Protein AF-A0A0G4L5K7-F1 (afdb_monomer)

Foldseek 3Di:
DVVVLVVLVVCVVCVCVVPVDPPDPVNVVNVVVPHSVVVVVVVVVCVPDDDDDDDDPPPPPPVPPCPVVVVLVLQLVVLLVLLCQLDPDPDSVCSLPPDDDPSSQVSSVVLLCVQPVDDVRPGPRRDPPDDDCNPDGNVRSSVSSVVD

Organism: Verticillium longisporum (NCBI:txid100787)

pLDDT: mean 80.9, std 12.31, range [50.84, 94.69]

Solvent-accessible surface area (backbone atoms only — not comparable to full-atom values): 9250 Å² total; per-residue (Å²): 116,69,64,59,46,52,52,49,49,50,49,65,72,41,37,68,76,77,45,76,57,85,92,34,69,70,56,54,51,49,58,74,66,52,57,55,71,59,52,50,55,52,53,68,70,43,80,87,59,89,85,84,83,83,88,75,82,83,80,68,80,71,75,56,90,55,47,68,59,52,48,50,51,53,50,35,54,48,37,47,56,55,47,54,73,47,42,81,58,98,45,71,68,56,40,69,72,48,80,88,50,76,67,40,53,53,42,42,56,49,52,53,44,68,38,52,66,49,94,84,45,60,33,98,79,61,58,100,88,60,84,66,64,90,80,51,52,68,66,53,44,55,48,52,45,72,73,112

Radius of gyration: 26.74 Å; Cα contacts (8 Å, |Δi|>4): 67; chains: 1; bounding box: 58×22×66 Å

Sequence (148 aa):
MTDIFAIHSLIAAELPSVCPNRDDILREIMQDLGSAKSNESEMLAAGSSDIQMFLTPKLHDVDDPDAEVKALFMETKRCVLYIVRVQSGANLLEVLVKPITPEDDHRWKMVLRDDFSSKGSRGAYSDANMIDVTRMTYHELKRTALEN

Mean predicted aligned error: 14.27 Å

Structure (mmCIF, N/CA/C/O backbone):
data_AF-A0A0G4L5K7-F1
#
_entry.id   AF-A0A0G4L5K7-F1
#
loop_
_atom_site.group_PDB
_atom_site.id
_atom_site.type_symbol
_atom_site.label_atom_id
_atom_site.label_alt_id
_atom_site.label_comp_id
_atom_site.label_asym_id
_atom_site.label_entity_id
_atom_site.label_seq_id
_atom_site.pdbx_PDB_ins_code
_atom_site.Cartn_x
_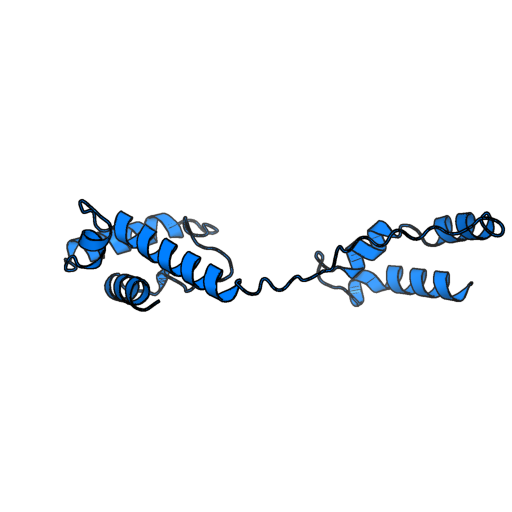atom_site.Cartn_y
_atom_site.Cartn_z
_atom_site.occupancy
_atom_site.B_iso_or_equiv
_atom_site.auth_seq_id
_atom_site.auth_comp_id
_atom_site.auth_asym_id
_atom_site.auth_atom_id
_atom_site.pdbx_PDB_model_num
ATOM 1 N N . MET A 1 1 ? 28.283 -4.021 -38.578 1.00 57.88 1 MET A N 1
ATOM 2 C CA . MET A 1 1 ? 27.424 -2.851 -38.267 1.00 57.88 1 MET A CA 1
ATOM 3 C C . MET A 1 1 ? 26.013 -3.021 -38.818 1.00 57.88 1 MET A C 1
ATOM 5 O O . MET A 1 1 ? 25.078 -2.695 -38.105 1.00 57.88 1 MET A O 1
ATOM 9 N N . THR A 1 2 ? 25.843 -3.612 -40.005 1.00 68.50 2 THR A N 1
ATOM 10 C CA . THR A 1 2 ? 24.542 -3.987 -40.596 1.00 68.50 2 THR A CA 1
ATOM 11 C C . THR A 1 2 ? 23.683 -4.871 -39.680 1.00 68.50 2 THR A C 1
ATOM 13 O O . THR A 1 2 ? 22.471 -4.692 -39.608 1.00 68.50 2 THR A O 1
ATOM 16 N N . ASP A 1 3 ? 24.314 -5.768 -38.916 1.00 79.75 3 ASP A N 1
ATOM 17 C CA . ASP A 1 3 ? 23.604 -6.691 -38.020 1.00 79.75 3 ASP A CA 1
ATOM 18 C C . ASP A 1 3 ? 22.870 -5.979 -36.874 1.00 79.75 3 ASP A C 1
ATOM 20 O O . ASP A 1 3 ? 21.794 -6.412 -36.478 1.00 79.75 3 ASP A O 1
ATOM 24 N N . ILE A 1 4 ? 23.394 -4.851 -36.374 1.00 81.75 4 ILE A N 1
ATOM 25 C CA . ILE A 1 4 ? 22.772 -4.095 -35.271 1.00 81.75 4 ILE A CA 1
ATOM 26 C C . ILE A 1 4 ? 21.430 -3.504 -35.723 1.00 81.75 4 ILE A C 1
ATOM 28 O O . ILE A 1 4 ? 20.426 -3.627 -35.022 1.00 81.75 4 ILE A O 1
ATOM 32 N N . PHE A 1 5 ? 21.385 -2.916 -36.920 1.00 83.31 5 PHE A N 1
ATOM 33 C CA . PHE A 1 5 ? 20.154 -2.350 -37.478 1.00 83.31 5 PHE A CA 1
ATOM 34 C C . PHE A 1 5 ? 19.172 -3.426 -37.948 1.00 83.31 5 PHE A C 1
ATOM 36 O O . PHE A 1 5 ? 17.958 -3.235 -37.832 1.00 83.31 5 PHE A O 1
ATOM 43 N N . ALA A 1 6 ? 19.676 -4.572 -38.416 1.00 86.75 6 ALA A N 1
ATOM 44 C CA . ALA A 1 6 ? 18.849 -5.731 -38.736 1.00 86.75 6 ALA A CA 1
ATOM 45 C C . ALA A 1 6 ? 18.159 -6.289 -37.480 1.00 86.75 6 ALA A C 1
ATOM 47 O O . ALA A 1 6 ? 16.949 -6.514 -37.497 1.00 86.75 6 ALA A O 1
ATOM 48 N N . ILE A 1 7 ? 18.898 -6.432 -36.374 1.00 89.62 7 ILE A N 1
ATOM 49 C CA . ILE A 1 7 ? 18.352 -6.864 -35.080 1.00 89.62 7 ILE A CA 1
ATOM 50 C C . ILE A 1 7 ? 17.339 -5.843 -34.554 1.00 89.62 7 ILE A C 1
ATOM 52 O O . ILE A 1 7 ? 16.236 -6.229 -34.176 1.00 89.62 7 ILE A O 1
ATOM 56 N N . HIS A 1 8 ? 17.660 -4.545 -34.582 1.00 88.81 8 HIS A N 1
ATOM 57 C CA . HIS A 1 8 ? 16.732 -3.496 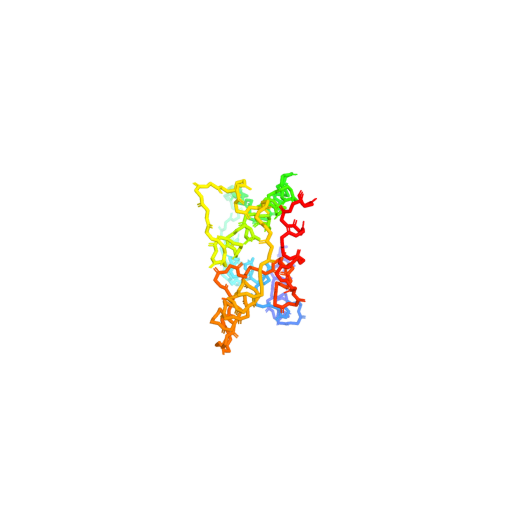-34.150 1.00 88.81 8 HIS A CA 1
ATOM 58 C C . HIS A 1 8 ? 15.426 -3.527 -34.962 1.00 88.81 8 HIS A C 1
ATOM 60 O O . HIS A 1 8 ? 14.339 -3.483 -34.392 1.00 88.81 8 HIS A O 1
ATOM 66 N N . SER A 1 9 ? 15.517 -3.683 -36.285 1.00 89.12 9 SER A N 1
ATOM 67 C CA . SER A 1 9 ? 14.338 -3.764 -37.157 1.00 89.12 9 SER A CA 1
ATOM 68 C C . SER A 1 9 ? 13.489 -5.007 -36.878 1.00 89.12 9 SER A C 1
ATOM 70 O O . SER A 1 9 ? 12.262 -4.922 -36.887 1.00 89.12 9 SER A O 1
ATOM 72 N N . LEU A 1 10 ? 14.127 -6.148 -36.600 1.00 91.75 10 LEU A N 1
ATOM 73 C CA . LEU A 1 10 ? 13.440 -7.387 -36.242 1.00 91.75 10 LEU A CA 1
ATOM 74 C C . LEU A 1 10 ? 12.701 -7.253 -34.905 1.00 91.75 10 LEU A C 1
ATOM 76 O O . LEU A 1 10 ? 11.522 -7.586 -34.823 1.00 91.75 10 LEU A O 1
ATOM 80 N N . ILE A 1 11 ? 13.371 -6.724 -33.877 1.00 91.12 11 ILE A N 1
ATOM 81 C CA . ILE A 1 11 ? 12.764 -6.510 -32.556 1.00 91.12 11 ILE A CA 1
ATOM 82 C C . ILE A 1 11 ? 11.611 -5.508 -32.653 1.00 91.12 11 ILE A C 1
ATOM 84 O O . ILE A 1 11 ? 10.563 -5.743 -32.065 1.00 91.12 11 ILE A O 1
ATOM 88 N N . ALA A 1 12 ? 11.755 -4.429 -33.427 1.00 89.69 12 ALA A N 1
ATOM 89 C CA . ALA A 1 12 ? 10.686 -3.451 -33.619 1.00 89.69 12 ALA A CA 1
ATOM 90 C C . ALA A 1 12 ? 9.448 -4.056 -34.310 1.00 89.69 12 ALA A C 1
ATOM 92 O O . ALA A 1 12 ? 8.320 -3.727 -33.939 1.00 89.69 12 ALA A O 1
ATOM 93 N N . ALA A 1 13 ? 9.643 -4.950 -35.287 1.00 91.25 13 ALA A N 1
ATOM 94 C CA . ALA A 1 13 ? 8.552 -5.640 -35.978 1.00 91.25 13 ALA A CA 1
ATOM 95 C C . ALA A 1 13 ? 7.818 -6.636 -35.065 1.00 91.25 13 ALA A C 1
ATOM 97 O O . ALA A 1 13 ? 6.589 -6.696 -35.068 1.00 91.25 13 ALA A O 1
ATOM 98 N N . GLU A 1 14 ? 8.571 -7.363 -34.241 1.00 91.88 14 GLU A N 1
ATOM 99 C CA . GLU A 1 14 ? 8.057 -8.403 -33.346 1.00 91.88 14 GLU A CA 1
ATOM 100 C C . GLU A 1 14 ? 7.796 -7.902 -31.916 1.00 91.88 14 GLU A C 1
ATOM 102 O O . GLU A 1 14 ? 7.462 -8.669 -31.017 1.00 91.88 14 GLU A O 1
ATOM 107 N N . LEU A 1 15 ? 7.875 -6.594 -31.669 1.00 88.69 15 LEU A N 1
ATOM 108 C CA . LEU A 1 15 ? 7.665 -6.022 -30.338 1.00 88.69 15 LEU A CA 1
ATOM 109 C C . LEU A 1 15 ? 6.302 -6.398 -29.711 1.00 88.69 15 LEU A C 1
ATOM 111 O O . LEU A 1 15 ? 6.253 -6.645 -28.505 1.00 88.69 15 LEU A O 1
ATOM 115 N N . PRO A 1 16 ? 5.185 -6.485 -30.470 1.00 87.94 16 PRO A N 1
ATOM 116 C CA . PRO A 1 16 ? 3.907 -6.955 -29.933 1.00 87.94 16 PRO A CA 1
ATOM 117 C C . PRO A 1 16 ? 3.896 -8.428 -29.511 1.00 87.94 16 PRO A C 1
ATOM 119 O O . PRO A 1 16 ? 3.119 -8.777 -28.626 1.00 87.94 16 PRO A O 1
ATOM 122 N N . SER A 1 17 ? 4.715 -9.276 -30.143 1.00 88.44 17 SER A N 1
ATOM 123 C CA . SER A 1 17 ? 4.788 -10.711 -29.853 1.00 88.44 17 SER A CA 1
ATOM 124 C C . SER A 1 17 ? 5.771 -11.011 -28.717 1.00 88.44 17 SER A C 1
ATOM 126 O O . SER A 1 17 ? 5.477 -11.851 -27.869 1.00 88.44 17 SER A O 1
ATOM 128 N N . VAL A 1 18 ? 6.888 -10.281 -28.648 1.00 87.00 18 VAL A N 1
ATOM 129 C CA . VAL A 1 18 ? 7.906 -10.415 -27.592 1.00 87.00 18 VAL A CA 1
ATOM 130 C C . VAL A 1 18 ? 7.449 -9.779 -26.271 1.00 87.00 18 VAL A C 1
ATOM 132 O O . VAL A 1 18 ? 7.658 -10.365 -25.212 1.00 87.00 18 VAL A O 1
ATOM 135 N N . CYS A 1 19 ? 6.776 -8.624 -26.326 1.00 85.62 19 CYS A N 1
ATOM 136 C CA . CYS A 1 19 ? 6.351 -7.857 -25.148 1.00 85.62 19 CYS A CA 1
ATOM 137 C C . CYS A 1 19 ? 4.845 -7.558 -25.194 1.00 85.62 19 CYS A C 1
ATOM 139 O O . CYS A 1 19 ? 4.450 -6.454 -25.570 1.00 85.62 19 CYS A O 1
ATOM 141 N N . PRO A 1 20 ? 3.953 -8.494 -24.830 1.00 80.38 20 PRO A N 1
ATOM 142 C CA . PRO A 1 20 ? 2.504 -8.291 -24.948 1.00 80.38 20 PRO A CA 1
ATOM 143 C C . PRO A 1 20 ? 1.959 -7.191 -24.018 1.00 80.38 20 PRO A C 1
ATOM 145 O O . PRO A 1 20 ? 0.968 -6.534 -24.348 1.00 80.38 20 PRO A O 1
ATOM 148 N N . ASN A 1 21 ? 2.619 -6.951 -22.882 1.00 82.25 21 ASN A N 1
ATOM 149 C CA . ASN A 1 21 ? 2.255 -5.900 -21.934 1.00 82.25 21 ASN A CA 1
ATOM 150 C C . ASN A 1 21 ? 2.717 -4.527 -22.436 1.00 82.25 21 ASN A C 1
ATOM 152 O O . ASN A 1 21 ? 3.783 -4.404 -23.036 1.00 82.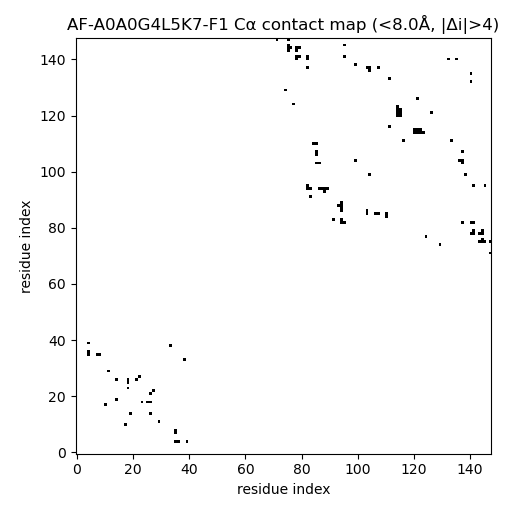25 21 ASN A O 1
ATOM 156 N N . ARG A 1 22 ? 1.905 -3.486 -22.206 1.00 73.81 22 ARG A N 1
ATOM 157 C CA . ARG A 1 22 ? 2.233 -2.111 -22.624 1.00 73.81 22 ARG A CA 1
ATOM 158 C C . ARG A 1 22 ? 3.275 -1.445 -21.727 1.00 73.81 22 ARG A C 1
ATOM 160 O O . ARG A 1 22 ? 4.054 -0.655 -22.243 1.00 73.81 22 ARG A O 1
ATOM 167 N N . ASP A 1 23 ? 3.326 -1.831 -20.457 1.00 73.06 23 ASP A N 1
ATOM 168 C CA . ASP A 1 23 ? 4.260 -1.304 -19.454 1.00 73.06 23 ASP A CA 1
ATOM 169 C C . ASP A 1 23 ? 5.548 -2.145 -19.389 1.00 73.06 23 ASP A C 1
ATOM 171 O O . ASP A 1 23 ? 6.049 -2.477 -18.319 1.00 73.06 23 ASP A O 1
ATOM 175 N N . ASP A 1 24 ? 6.041 -2.571 -20.552 1.00 82.19 24 ASP A N 1
ATOM 176 C CA . ASP A 1 24 ? 7.249 -3.386 -20.665 1.00 82.19 24 ASP A CA 1
ATOM 177 C C . ASP A 1 24 ? 8.467 -2.499 -20.948 1.00 82.19 24 ASP A C 1
ATOM 179 O O . ASP A 1 24 ? 8.445 -1.645 -21.837 1.00 82.19 24 ASP A O 1
ATOM 183 N N . ILE A 1 25 ? 9.550 -2.741 -20.215 1.00 80.94 25 ILE A N 1
ATOM 184 C CA . ILE A 1 25 ? 10.818 -2.011 -20.306 1.00 80.94 25 ILE A CA 1
ATOM 185 C C . ILE A 1 25 ? 11.381 -2.025 -21.730 1.00 80.94 25 ILE A C 1
ATOM 187 O O . ILE A 1 25 ? 11.920 -1.021 -22.192 1.00 80.94 25 ILE A O 1
ATOM 191 N N . LEU A 1 26 ? 11.246 -3.134 -22.464 1.00 85.94 26 LEU A N 1
ATOM 192 C CA . LEU A 1 26 ? 11.752 -3.206 -23.833 1.00 85.94 26 LEU A CA 1
ATOM 193 C C . LEU A 1 26 ? 11.007 -2.233 -24.756 1.00 85.94 26 LEU A C 1
ATOM 195 O O . LEU A 1 26 ? 11.599 -1.710 -25.699 1.00 85.94 26 LEU A O 1
ATOM 199 N N . ARG A 1 27 ? 9.730 -1.937 -24.478 1.00 86.38 27 ARG A N 1
ATOM 200 C CA . ARG A 1 27 ? 8.966 -0.932 -25.231 1.00 86.38 27 ARG A CA 1
ATOM 201 C C . ARG A 1 27 ? 9.465 0.477 -24.952 1.00 86.38 27 ARG A C 1
ATOM 203 O O . ARG A 1 27 ? 9.597 1.241 -25.902 1.00 86.38 27 ARG A O 1
ATOM 210 N N . GLU A 1 28 ? 9.773 0.793 -23.694 1.00 84.94 28 GLU A N 1
ATOM 211 C CA . GLU A 1 28 ? 10.390 2.073 -23.325 1.00 84.94 28 GLU A CA 1
ATOM 212 C C . GLU A 1 28 ? 11.751 2.230 -24.014 1.00 84.94 28 GLU A C 1
ATOM 214 O O . GLU A 1 28 ? 11.995 3.230 -24.681 1.00 84.94 28 GLU A O 1
ATOM 219 N N . ILE A 1 29 ? 12.595 1.195 -23.955 1.00 85.44 29 ILE A N 1
ATOM 220 C CA . ILE A 1 29 ? 13.906 1.1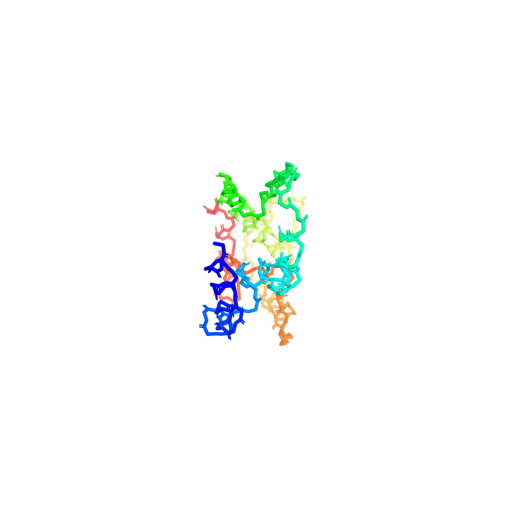79 -24.616 1.00 85.44 29 ILE A CA 1
ATOM 221 C C . ILE A 1 29 ? 13.765 1.385 -26.131 1.00 85.44 29 ILE A C 1
ATOM 223 O O . ILE A 1 29 ? 14.515 2.164 -26.716 1.00 85.44 29 ILE A O 1
ATOM 227 N N . MET A 1 30 ? 12.806 0.718 -26.780 1.00 87.56 30 MET A N 1
ATOM 228 C CA . MET A 1 30 ? 12.578 0.871 -28.222 1.00 87.56 30 MET A CA 1
ATOM 229 C C . MET A 1 30 ? 12.010 2.234 -28.601 1.00 87.56 30 MET A C 1
ATOM 231 O O . MET A 1 30 ? 12.329 2.756 -29.668 1.00 87.56 30 MET A O 1
ATOM 235 N N . GLN A 1 31 ? 11.205 2.833 -27.729 1.00 86.31 31 GLN A N 1
ATOM 236 C CA . GLN A 1 31 ? 10.726 4.195 -27.908 1.00 86.31 31 GLN A CA 1
ATOM 237 C C . GLN A 1 31 ? 11.871 5.210 -27.778 1.00 86.31 31 GLN A C 1
ATOM 239 O O . GLN A 1 31 ? 11.982 6.093 -28.629 1.00 86.31 31 GLN A O 1
ATOM 244 N N . ASP A 1 32 ? 12.734 5.054 -26.772 1.00 83.56 32 ASP A N 1
ATOM 245 C CA . ASP A 1 32 ? 13.906 5.907 -26.541 1.00 83.56 32 ASP A CA 1
ATOM 246 C C . ASP A 1 32 ? 14.935 5.787 -27.681 1.00 83.56 32 ASP A C 1
ATOM 248 O O . ASP A 1 32 ? 15.522 6.785 -28.099 1.00 83.56 32 ASP A O 1
ATOM 252 N N . LEU A 1 33 ? 15.135 4.577 -28.219 1.00 84.00 33 LEU A N 1
ATOM 253 C CA . LEU A 1 33 ? 16.037 4.319 -29.349 1.00 84.00 33 LEU A CA 1
ATOM 254 C C . LEU A 1 33 ? 15.539 4.903 -30.678 1.00 84.00 33 LEU A C 1
ATOM 256 O O . LEU A 1 33 ? 16.351 5.133 -31.575 1.00 84.00 33 LEU A O 1
ATOM 260 N N . GLY A 1 34 ? 14.237 5.148 -30.832 1.00 83.25 34 GLY A N 1
ATOM 261 C CA . GLY A 1 34 ? 13.674 5.734 -32.047 1.00 83.25 34 GLY A CA 1
ATOM 262 C C . GLY A 1 34 ? 13.835 4.851 -33.293 1.00 83.25 34 GLY A C 1
ATOM 263 O O . GLY A 1 34 ? 13.883 3.625 -3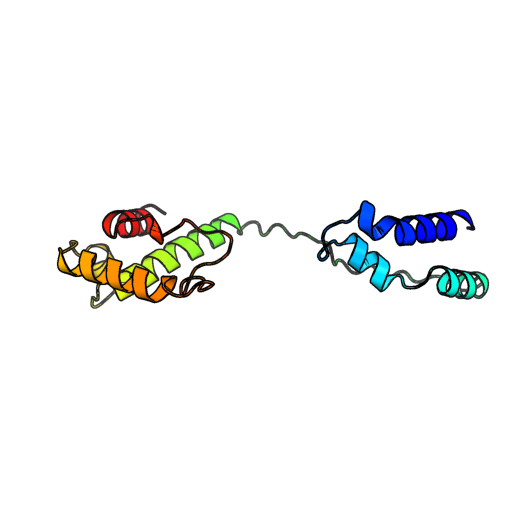3.225 1.00 83.25 34 GLY A O 1
ATOM 264 N N . SER A 1 35 ? 13.869 5.457 -34.486 1.00 83.06 35 SER A N 1
ATOM 265 C CA . SER A 1 35 ? 13.862 4.680 -35.736 1.00 83.06 35 SER A CA 1
ATOM 266 C C . SER A 1 35 ? 15.253 4.163 -36.125 1.00 83.06 35 SER A C 1
ATOM 268 O O . SER A 1 35 ? 16.201 4.937 -36.259 1.00 83.06 35 SER A O 1
ATOM 270 N N . ALA A 1 36 ? 15.349 2.868 -36.445 1.00 78.88 36 ALA A N 1
ATOM 271 C CA . ALA A 1 36 ? 16.591 2.242 -36.907 1.00 78.88 36 ALA A CA 1
ATOM 272 C C . ALA A 1 36 ? 17.230 2.954 -38.118 1.00 78.88 36 ALA A C 1
ATOM 274 O O . ALA A 1 36 ? 18.446 3.099 -38.173 1.00 78.88 36 ALA A O 1
ATOM 275 N N . LYS A 1 37 ? 16.411 3.438 -39.065 1.00 75.31 37 LYS A N 1
ATOM 276 C CA . LYS A 1 37 ? 16.871 4.092 -40.305 1.00 75.31 37 LYS A CA 1
ATOM 277 C C . LYS A 1 37 ? 17.520 5.461 -40.069 1.00 75.31 37 LYS A C 1
ATOM 279 O O . LYS A 1 37 ? 18.486 5.804 -40.749 1.00 75.31 37 LYS A O 1
ATOM 284 N N . SER A 1 38 ? 16.983 6.243 -39.129 1.00 74.88 38 SER A N 1
ATOM 285 C CA . SER A 1 38 ? 17.576 7.536 -38.754 1.00 74.88 38 SER A CA 1
ATOM 286 C C . SER A 1 38 ? 18.934 7.314 -38.097 1.00 74.88 38 SER A C 1
ATOM 288 O O . SER A 1 38 ? 19.927 7.906 -38.509 1.00 74.88 38 SER A O 1
ATOM 290 N N . ASN A 1 39 ? 18.992 6.364 -37.164 1.00 71.62 39 ASN A N 1
ATOM 291 C CA . ASN A 1 39 ? 20.204 6.056 -36.412 1.00 71.62 39 ASN A CA 1
ATOM 292 C C . ASN A 1 39 ? 21.309 5.486 -37.315 1.00 71.62 39 ASN A C 1
ATOM 294 O O . ASN A 1 39 ? 22.477 5.800 -37.117 1.00 71.62 39 ASN A O 1
ATOM 298 N N . GLU A 1 40 ? 20.964 4.689 -38.333 1.00 74.69 40 GLU A N 1
ATOM 299 C CA . GLU A 1 40 ? 21.926 4.208 -39.335 1.00 74.69 40 GLU A CA 1
ATOM 300 C C . GLU A 1 40 ? 22.556 5.363 -40.117 1.00 74.69 40 GLU A C 1
ATOM 302 O O . GLU A 1 40 ? 23.774 5.408 -40.288 1.00 74.69 40 GLU A O 1
ATOM 307 N N . SER A 1 41 ? 21.742 6.337 -40.523 1.00 71.12 41 SER A N 1
ATOM 308 C CA . SER A 1 41 ? 22.208 7.514 -41.262 1.00 71.12 41 SER A CA 1
ATOM 309 C C . SER A 1 41 ? 23.120 8.402 -40.406 1.00 71.12 41 SER A C 1
ATOM 311 O O . SER A 1 41 ? 24.161 8.857 -40.880 1.00 71.12 41 SER A O 1
ATOM 313 N N . GLU A 1 42 ? 22.769 8.609 -39.134 1.00 70.44 42 GLU A N 1
ATOM 314 C CA . GLU A 1 42 ? 23.574 9.378 -38.177 1.00 70.44 42 GLU A CA 1
ATOM 315 C C . GLU A 1 42 ? 24.883 8.667 -37.810 1.00 70.44 42 GLU A C 1
ATOM 317 O O . GLU A 1 42 ? 25.942 9.293 -37.787 1.00 70.44 42 GLU A O 1
ATOM 322 N N . MET A 1 43 ? 24.852 7.348 -37.594 1.00 70.94 43 MET A N 1
ATOM 323 C CA . MET A 1 43 ? 26.053 6.570 -37.275 1.00 70.94 43 MET A CA 1
ATOM 324 C C . MET A 1 43 ? 27.035 6.492 -38.445 1.00 70.94 43 MET A C 1
ATOM 326 O O . MET A 1 43 ? 28.244 6.568 -38.228 1.00 70.94 43 MET A O 1
ATOM 330 N N . LEU A 1 44 ? 26.544 6.376 -39.684 1.00 71.12 44 LEU A N 1
ATOM 331 C CA . LEU A 1 44 ? 27.393 6.433 -40.878 1.00 71.12 44 LEU A CA 1
ATOM 332 C C . LEU A 1 44 ? 28.060 7.810 -41.036 1.00 71.12 44 LEU A C 1
ATOM 334 O O . LEU A 1 44 ? 29.202 7.885 -41.488 1.00 71.12 44 LEU A O 1
ATOM 338 N N . ALA A 1 45 ? 27.381 8.887 -40.627 1.00 66.94 45 ALA A N 1
ATOM 339 C CA . ALA A 1 45 ? 27.933 10.242 -40.621 1.00 66.94 45 ALA A CA 1
ATOM 340 C C . ALA A 1 45 ? 28.933 10.492 -39.470 1.00 66.94 45 ALA A C 1
ATOM 342 O O . ALA A 1 45 ? 29.828 11.325 -39.609 1.00 66.94 45 ALA A O 1
ATOM 343 N N . ALA A 1 46 ? 28.823 9.757 -38.359 1.00 61.69 46 ALA A N 1
ATOM 344 C CA . ALA A 1 46 ? 29.620 9.934 -37.140 1.00 61.69 46 ALA A CA 1
ATOM 345 C C . ALA A 1 46 ? 30.962 9.169 -37.113 1.00 61.69 46 ALA A C 1
ATOM 347 O O . ALA A 1 46 ? 31.645 9.171 -36.090 1.00 61.69 46 ALA A O 1
ATOM 348 N N . GLY A 1 47 ? 31.381 8.536 -38.217 1.00 60.50 47 GLY A N 1
ATOM 349 C CA . GLY A 1 47 ? 32.543 7.630 -38.284 1.00 60.50 47 GLY A CA 1
ATOM 350 C C . GLY A 1 47 ? 33.927 8.202 -37.910 1.00 60.50 47 GLY A C 1
ATOM 351 O O . GLY A 1 47 ? 34.916 7.487 -38.036 1.00 60.50 47 GLY A O 1
ATOM 352 N N . SER A 1 48 ? 34.022 9.459 -37.459 1.00 59.06 48 SER A N 1
ATOM 353 C CA . SER A 1 48 ? 35.269 10.124 -37.046 1.00 59.06 48 SER A CA 1
ATOM 354 C C . SER A 1 48 ? 35.198 10.824 -35.675 1.00 59.06 48 SER A C 1
ATOM 356 O O . SER A 1 48 ? 36.185 11.443 -35.278 1.00 59.06 48 SER A O 1
ATOM 358 N N . SER A 1 49 ? 34.071 10.783 -34.960 1.00 63.19 49 SER A N 1
ATOM 359 C CA . SER A 1 49 ? 33.917 11.461 -33.662 1.00 63.19 49 SER A CA 1
ATOM 360 C C . SER A 1 49 ? 33.838 10.471 -32.504 1.00 63.19 49 SER A C 1
ATOM 362 O O . SER A 1 49 ? 33.243 9.403 -32.641 1.00 63.19 49 SER A O 1
ATOM 364 N N . ASP A 1 50 ? 34.391 10.852 -31.353 1.00 64.38 50 ASP A N 1
ATOM 365 C CA . ASP A 1 50 ? 34.279 10.077 -30.119 1.00 64.38 50 ASP A CA 1
ATOM 366 C C . ASP A 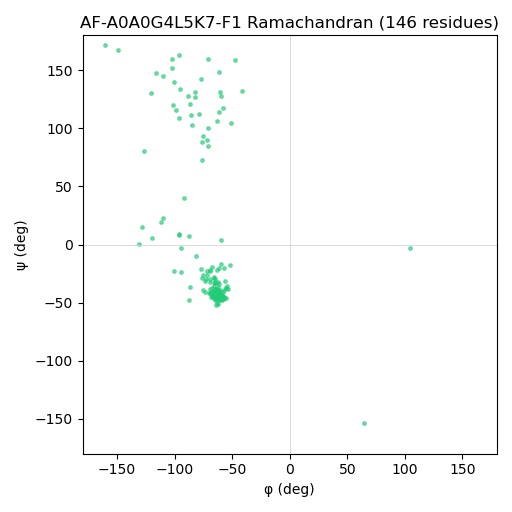1 50 ? 32.806 9.908 -29.717 1.00 64.38 50 ASP A C 1
ATOM 368 O O . ASP A 1 50 ? 32.052 10.877 -29.612 1.00 64.38 50 ASP A O 1
ATOM 372 N N . ILE A 1 51 ? 32.393 8.661 -29.482 1.00 66.81 51 ILE A N 1
ATOM 373 C CA . ILE A 1 51 ? 31.036 8.330 -29.042 1.00 66.81 51 ILE A CA 1
ATOM 374 C C . ILE A 1 51 ? 30.985 8.455 -27.517 1.00 66.81 51 ILE A C 1
ATOM 376 O O . ILE A 1 51 ? 31.575 7.646 -26.799 1.00 66.81 51 ILE A O 1
ATOM 380 N N . GLN A 1 52 ? 30.260 9.452 -27.009 1.00 61.12 52 GLN A N 1
ATOM 381 C CA . GLN A 1 52 ? 29.945 9.556 -25.583 1.00 61.12 52 GLN A CA 1
ATOM 382 C C . GLN A 1 52 ? 28.673 8.766 -25.266 1.00 61.12 52 GLN A C 1
ATOM 384 O O . GLN A 1 52 ? 27.603 9.045 -25.801 1.00 61.12 52 GLN A O 1
ATOM 389 N N . MET A 1 53 ? 28.788 7.782 -24.373 1.00 66.75 53 MET A N 1
ATOM 390 C CA . MET A 1 53 ? 27.655 7.011 -23.861 1.00 66.75 53 MET A CA 1
ATOM 391 C C . MET A 1 53 ? 27.277 7.512 -22.465 1.00 66.75 53 MET A C 1
ATOM 393 O O . MET A 1 53 ? 28.089 7.452 -21.542 1.00 66.75 53 MET A O 1
ATOM 397 N N . PHE A 1 54 ? 26.038 7.978 -22.298 1.00 67.88 54 PHE A N 1
ATOM 398 C CA . PHE A 1 54 ? 25.476 8.333 -20.994 1.00 67.88 54 PHE A CA 1
ATOM 399 C C . PHE A 1 54 ? 24.666 7.154 -20.451 1.00 67.88 54 PHE A C 1
ATOM 401 O O . PHE A 1 54 ? 23.591 6.839 -20.958 1.00 67.88 54 PHE A O 1
ATOM 408 N N . LEU A 1 55 ? 25.176 6.492 -19.412 1.00 66.31 55 LEU A N 1
ATOM 409 C CA . LEU A 1 55 ? 24.429 5.452 -18.707 1.00 66.31 55 LEU A CA 1
ATOM 410 C C . LEU A 1 55 ? 23.427 6.116 -17.762 1.00 66.31 55 LEU A C 1
ATOM 412 O O . LEU A 1 55 ? 23.819 6.746 -16.782 1.00 66.31 55 LEU A O 1
ATOM 416 N N . THR A 1 56 ? 22.136 5.965 -18.050 1.00 65.12 56 THR A N 1
ATOM 417 C CA . THR A 1 56 ? 21.070 6.368 -17.126 1.00 65.12 56 THR A CA 1
ATOM 418 C C . THR A 1 56 ? 20.588 5.122 -16.385 1.00 65.12 56 THR A C 1
ATOM 420 O O . THR A 1 56 ? 20.055 4.217 -17.031 1.00 65.12 56 THR A O 1
ATOM 423 N N . PRO A 1 57 ? 20.765 5.027 -15.056 1.00 60.97 57 PRO A N 1
ATOM 424 C CA . PRO A 1 57 ? 20.339 3.869 -14.282 1.00 60.97 57 PRO A CA 1
ATOM 425 C C . PRO A 1 57 ? 18.816 3.917 -14.085 1.00 60.97 57 PRO A C 1
ATOM 427 O O . PRO A 1 57 ? 18.329 4.226 -13.005 1.00 60.97 57 PRO A O 1
ATOM 430 N N . LYS A 1 58 ? 18.051 3.649 -15.152 1.00 63.25 58 LYS A N 1
ATOM 431 C CA . LYS A 1 58 ? 16.580 3.563 -15.103 1.00 63.25 58 LYS A CA 1
ATOM 432 C C . LYS A 1 58 ? 16.082 2.242 -14.502 1.00 63.25 58 LYS A C 1
ATOM 434 O O . LYS A 1 58 ? 14.951 2.163 -14.051 1.00 63.25 58 LYS A O 1
ATOM 439 N N . LEU A 1 59 ? 16.937 1.217 -14.506 1.00 61.19 59 LEU A N 1
ATOM 440 C CA . LEU A 1 59 ? 16.617 -0.168 -14.133 1.00 61.19 59 LEU A CA 1
ATOM 441 C C . LEU A 1 59 ? 17.306 -0.614 -12.842 1.00 61.19 59 LEU A C 1
ATOM 443 O O . LEU A 1 59 ? 17.486 -1.807 -12.610 1.00 61.19 59 LEU A O 1
ATOM 447 N N . HIS A 1 60 ? 17.757 0.337 -12.023 1.00 55.47 60 HIS A N 1
ATOM 448 C CA . HIS A 1 60 ? 18.260 -0.001 -10.702 1.00 55.47 60 HIS A CA 1
ATOM 449 C C . HIS A 1 60 ? 17.057 -0.302 -9.810 1.00 55.47 60 HIS A C 1
ATOM 451 O O . HIS A 1 60 ? 16.457 0.608 -9.242 1.00 55.47 60 HIS A O 1
ATOM 457 N N . ASP A 1 61 ? 16.697 -1.581 -9.731 1.00 62.19 61 ASP A N 1
ATOM 458 C CA . ASP A 1 61 ? 15.859 -2.083 -8.652 1.00 62.19 61 ASP A CA 1
ATOM 459 C C . ASP A 1 61 ? 16.727 -2.054 -7.393 1.00 62.19 61 ASP A C 1
ATOM 461 O O . ASP A 1 61 ? 17.478 -2.981 -7.085 1.00 62.19 61 ASP A O 1
ATOM 465 N N . VAL A 1 62 ? 16.770 -0.890 -6.744 1.00 57.66 62 VAL A N 1
ATOM 466 C CA . VAL A 1 62 ? 17.281 -0.817 -5.382 1.00 57.66 62 VAL A CA 1
ATOM 467 C C . VAL A 1 62 ? 16.196 -1.468 -4.548 1.00 57.66 62 VAL A C 1
ATOM 469 O O . VAL A 1 62 ? 15.268 -0.783 -4.121 1.00 57.66 62 VAL A O 1
ATOM 472 N N . ASP A 1 63 ? 16.305 -2.784 -4.365 1.00 67.75 63 ASP A N 1
ATOM 473 C CA . ASP A 1 63 ? 15.575 -3.492 -3.322 1.00 67.75 63 ASP A CA 1
ATOM 474 C C . ASP A 1 63 ? 15.836 -2.730 -2.024 1.00 67.75 63 ASP A C 1
ATOM 476 O O . ASP A 1 63 ? 16.943 -2.729 -1.477 1.00 67.75 63 ASP A O 1
ATOM 480 N N . ASP A 1 64 ? 14.831 -1.975 -1.590 1.00 75.31 64 ASP A N 1
ATOM 481 C CA . ASP A 1 64 ? 14.876 -1.240 -0.343 1.00 75.31 64 ASP A CA 1
ATOM 482 C C . ASP A 1 64 ? 15.035 -2.289 0.764 1.00 75.31 64 ASP A C 1
ATOM 484 O O . ASP A 1 64 ? 14.130 -3.106 0.949 1.00 75.31 64 ASP A O 1
ATOM 488 N N . PRO A 1 65 ? 16.169 -2.322 1.490 1.00 81.69 65 PRO A N 1
ATOM 489 C CA . PRO A 1 65 ? 16.405 -3.355 2.496 1.00 81.69 65 PRO A CA 1
ATOM 490 C C . PRO A 1 65 ? 15.349 -3.309 3.609 1.00 81.69 65 PRO A C 1
ATOM 492 O O . PRO A 1 65 ? 15.124 -4.310 4.285 1.00 81.69 65 PRO A O 1
ATOM 495 N N . ASP A 1 66 ? 14.667 -2.168 3.760 1.00 84.12 66 ASP A N 1
ATOM 496 C CA . ASP A 1 66 ? 13.582 -1.965 4.710 1.00 84.12 66 ASP A CA 1
ATOM 497 C C . ASP A 1 66 ? 12.190 -2.155 4.079 1.00 84.12 66 ASP A C 1
ATOM 499 O O . ASP A 1 66 ? 11.193 -1.833 4.725 1.00 84.12 66 ASP A O 1
ATOM 503 N N . ALA A 1 67 ? 12.071 -2.637 2.836 1.00 82.81 67 ALA A N 1
ATOM 504 C CA . ALA A 1 67 ? 10.790 -2.757 2.132 1.00 82.81 67 ALA A CA 1
ATOM 505 C C . ALA A 1 67 ? 9.775 -3.605 2.909 1.00 82.81 67 ALA A C 1
ATOM 507 O O . ALA A 1 67 ? 8.623 -3.199 3.068 1.00 82.81 67 ALA A O 1
ATOM 508 N N . GLU A 1 68 ? 10.206 -4.753 3.438 1.00 83.00 68 GLU A N 1
ATOM 509 C CA . GLU A 1 68 ? 9.363 -5.647 4.239 1.00 83.00 68 GLU A CA 1
ATOM 510 C C . GLU A 1 68 ? 8.919 -4.971 5.544 1.00 83.00 68 GLU A C 1
ATOM 512 O O . GLU A 1 68 ? 7.737 -4.968 5.888 1.00 83.00 68 GLU A O 1
ATOM 517 N N . VAL A 1 69 ? 9.848 -4.295 6.227 1.00 87.75 69 VAL A N 1
ATOM 518 C CA . VAL A 1 69 ? 9.565 -3.547 7.459 1.00 87.75 69 VAL A CA 1
ATOM 519 C C . VAL A 1 69 ? 8.577 -2.412 7.182 1.00 87.75 69 VAL A C 1
ATOM 521 O O . VAL A 1 69 ? 7.596 -2.239 7.904 1.00 87.75 69 VAL A O 1
ATOM 524 N N . LYS A 1 70 ? 8.782 -1.647 6.107 1.00 86.12 70 LYS A N 1
ATOM 525 C CA . LYS A 1 70 ? 7.883 -0.566 5.684 1.00 86.12 70 LYS A CA 1
ATOM 526 C C . LYS A 1 70 ? 6.509 -1.096 5.293 1.00 86.12 70 LYS A C 1
ATOM 528 O O . LYS A 1 70 ? 5.515 -0.449 5.624 1.00 86.12 70 LYS A O 1
ATOM 533 N N . ALA A 1 71 ? 6.434 -2.254 4.639 1.00 84.25 71 ALA A N 1
ATOM 534 C CA . ALA A 1 71 ? 5.171 -2.911 4.325 1.00 84.25 71 ALA A CA 1
ATOM 535 C C . ALA A 1 71 ? 4.404 -3.261 5.609 1.00 84.25 71 ALA A C 1
ATOM 537 O O . ALA A 1 71 ? 3.238 -2.878 5.731 1.00 84.25 71 ALA A O 1
ATOM 538 N N . LEU A 1 72 ? 5.080 -3.854 6.599 1.00 86.94 72 LEU A N 1
ATOM 539 C CA . LEU A 1 72 ? 4.492 -4.173 7.901 1.00 86.94 72 LEU A CA 1
ATOM 540 C C . LEU A 1 72 ? 3.999 -2.911 8.629 1.00 86.94 72 LEU A C 1
ATOM 542 O O . LEU A 1 72 ? 2.852 -2.845 9.066 1.00 86.94 72 LEU A O 1
ATOM 546 N N . PHE A 1 73 ? 4.811 -1.849 8.677 1.00 89.06 73 PHE A N 1
ATOM 547 C CA . PHE A 1 73 ? 4.402 -0.568 9.269 1.00 89.06 73 PHE A CA 1
ATOM 548 C C . PHE A 1 73 ? 3.185 0.047 8.571 1.00 89.06 73 PHE A C 1
ATOM 550 O O . PHE A 1 73 ? 2.298 0.597 9.231 1.00 89.06 73 PHE A O 1
ATOM 557 N N . MET A 1 74 ? 3.138 -0.012 7.240 1.00 87.38 74 MET A N 1
ATOM 558 C CA . MET A 1 74 ? 2.012 0.497 6.459 1.00 87.38 74 MET A CA 1
ATOM 559 C C . MET A 1 74 ? 0.739 -0.302 6.732 1.00 87.38 74 MET A C 1
ATOM 561 O O . MET A 1 74 ? -0.332 0.296 6.873 1.00 87.38 74 MET A O 1
ATOM 565 N N . GLU A 1 75 ? 0.854 -1.622 6.858 1.00 86.38 75 GLU A N 1
ATOM 566 C CA . GLU A 1 75 ? -0.251 -2.507 7.208 1.00 86.38 75 GLU A CA 1
ATOM 567 C C . GLU A 1 75 ? -0.785 -2.211 8.615 1.00 86.38 75 GLU A C 1
ATOM 569 O O . GLU A 1 75 ? -1.977 -1.925 8.777 1.00 86.38 75 GLU A O 1
ATOM 574 N N . THR A 1 76 ? 0.090 -2.168 9.623 1.00 90.31 76 THR A N 1
ATOM 575 C CA . THR A 1 76 ? -0.290 -1.878 11.014 1.00 90.31 76 THR A CA 1
ATOM 576 C C . THR A 1 76 ? -0.917 -0.493 11.138 1.00 90.31 76 THR A C 1
ATOM 578 O O . THR A 1 76 ? -1.994 -0.341 11.722 1.00 90.31 76 THR A O 1
ATOM 581 N N . LYS A 1 77 ? -0.318 0.532 10.512 1.00 91.19 77 LYS A N 1
ATOM 582 C CA . LYS A 1 77 ? -0.874 1.895 10.487 1.00 91.19 77 LYS A CA 1
ATOM 583 C C . LYS A 1 77 ? -2.283 1.909 9.906 1.00 91.19 77 LYS A C 1
ATOM 585 O O . LYS A 1 77 ? -3.148 2.637 10.389 1.00 91.19 77 LYS A O 1
ATOM 590 N N . ARG A 1 78 ? -2.535 1.116 8.871 1.00 87.81 78 ARG A N 1
ATOM 591 C CA . ARG A 1 78 ? -3.842 1.065 8.225 1.00 87.81 78 ARG A CA 1
ATOM 592 C C . ARG A 1 78 ? -4.883 0.329 9.054 1.00 87.81 78 ARG A C 1
ATOM 594 O O . ARG A 1 78 ? -6.010 0.813 9.148 1.00 87.81 78 ARG A O 1
ATOM 601 N N . CYS A 1 79 ? -4.506 -0.778 9.691 1.00 90.94 79 CYS A N 1
ATOM 602 C CA . CYS A 1 79 ? -5.370 -1.448 10.659 1.00 90.94 79 CYS A CA 1
ATOM 603 C C . CYS A 1 79 ? -5.787 -0.463 11.758 1.00 90.94 79 CYS A C 1
ATOM 605 O O . CYS A 1 79 ? -6.976 -0.309 12.037 1.00 90.94 79 CYS A O 1
ATOM 607 N N . VAL A 1 80 ? -4.828 0.307 12.283 1.00 92.62 80 VAL A N 1
ATOM 608 C CA . VAL A 1 80 ? -5.087 1.382 13.247 1.00 92.62 80 VAL A CA 1
ATOM 609 C C . VAL A 1 80 ? -6.056 2.435 12.699 1.00 92.62 80 VAL A C 1
ATOM 611 O O . VAL A 1 80 ? -6.987 2.809 13.407 1.00 92.62 80 VAL A O 1
ATOM 614 N N . LEU A 1 81 ? -5.898 2.890 11.450 1.00 91.81 81 LEU A N 1
ATOM 615 C CA . LEU A 1 81 ? -6.803 3.876 10.840 1.00 91.81 81 LEU A CA 1
ATOM 616 C C . LEU A 1 81 ? -8.256 3.384 10.761 1.00 91.81 81 LEU A C 1
ATOM 618 O O . LEU A 1 81 ? -9.181 4.153 11.023 1.00 91.81 81 LEU A O 1
ATOM 622 N N . TYR A 1 82 ? -8.477 2.106 10.450 1.00 92.81 82 TYR A N 1
ATOM 623 C CA . TYR A 1 82 ? -9.820 1.528 10.496 1.00 92.81 82 TYR A CA 1
ATOM 624 C C . TYR A 1 82 ? -10.346 1.397 11.929 1.00 92.81 82 TYR A C 1
ATOM 626 O O . TYR A 1 82 ? -11.500 1.740 12.188 1.00 92.81 82 TYR A O 1
ATOM 634 N N . ILE A 1 83 ? -9.501 0.973 12.872 1.00 93.94 83 ILE A N 1
ATOM 635 C CA . ILE A 1 83 ? -9.863 0.852 14.288 1.00 93.94 83 ILE A CA 1
ATOM 636 C C . ILE A 1 83 ? -10.328 2.202 14.852 1.00 93.94 83 ILE A C 1
ATOM 638 O O . ILE A 1 83 ? -11.392 2.263 15.466 1.00 93.94 83 ILE A O 1
ATOM 642 N N . VAL A 1 84 ? -9.606 3.299 14.590 1.00 93.94 84 VAL A N 1
ATOM 643 C CA . VAL A 1 84 ? -9.981 4.633 15.105 1.00 93.94 84 VAL A CA 1
ATOM 644 C C . VAL A 1 84 ? -11.248 5.210 14.460 1.00 93.94 84 VAL A C 1
ATOM 646 O O . VAL A 1 84 ? -11.905 6.059 15.062 1.00 93.94 84 VAL A O 1
ATOM 649 N N . ARG A 1 85 ? -11.628 4.751 13.255 1.00 92.44 85 ARG A N 1
ATOM 650 C CA . ARG A 1 85 ? -12.922 5.098 12.629 1.00 92.44 85 ARG A CA 1
ATOM 651 C C . ARG A 1 85 ? -14.096 4.399 13.309 1.00 92.44 85 ARG A C 1
ATOM 653 O O . ARG A 1 85 ? -15.202 4.933 13.310 1.00 92.44 85 ARG A O 1
ATOM 660 N N . VAL A 1 86 ? -13.870 3.211 13.866 1.00 94.56 86 VAL A N 1
ATOM 661 C CA . VAL A 1 86 ? -14.905 2.430 14.554 1.00 94.56 86 VAL A CA 1
ATOM 662 C C . VAL A 1 86 ? -14.990 2.824 16.025 1.00 94.56 86 VAL A C 1
ATOM 664 O O . VAL A 1 86 ? -16.087 3.081 16.521 1.00 94.56 86 VAL A O 1
ATOM 667 N N . GLN A 1 87 ? -13.854 2.907 16.718 1.00 94.00 87 GLN A N 1
ATOM 668 C CA . GLN A 1 87 ? -13.759 3.225 18.139 1.00 94.00 87 GLN A CA 1
ATOM 669 C C . GLN A 1 87 ? -12.920 4.478 18.385 1.00 94.00 87 GLN A C 1
ATOM 671 O O . GLN A 1 87 ? -11.777 4.581 17.955 1.00 94.00 87 GLN A O 1
ATOM 676 N N . SER A 1 88 ? -13.460 5.395 19.183 1.00 91.06 88 SER A N 1
ATOM 677 C CA . SER A 1 88 ? -12.733 6.572 19.666 1.00 91.06 88 SER A CA 1
ATOM 678 C C . SER A 1 88 ? -12.278 6.397 21.120 1.00 91.06 88 SER A C 1
ATOM 680 O O . SER A 1 88 ? -12.924 5.696 21.912 1.00 91.06 88 SER A O 1
ATOM 682 N N . GLY A 1 89 ? -11.177 7.062 21.459 1.00 90.56 89 GLY A N 1
ATOM 683 C CA . GLY A 1 89 ? -10.552 7.113 22.783 1.00 90.56 89 GLY A CA 1
ATOM 684 C C . GLY A 1 89 ? -9.627 8.329 22.872 1.00 90.56 89 GLY A C 1
ATOM 685 O O . GLY A 1 89 ? -9.402 9.003 21.864 1.00 90.56 89 GLY A O 1
ATOM 686 N N . ALA A 1 90 ? -9.107 8.635 24.059 1.00 91.12 90 ALA A N 1
ATOM 687 C CA . ALA A 1 90 ? -8.248 9.801 24.269 1.00 91.12 90 ALA A CA 1
ATOM 688 C C . ALA A 1 90 ? -6.853 9.629 23.646 1.00 91.12 90 ALA A C 1
ATOM 690 O O . ALA A 1 90 ? -6.191 10.610 23.313 1.00 91.12 90 ALA A O 1
ATOM 691 N N . ASN A 1 91 ? -6.394 8.386 23.492 1.00 93.62 91 ASN A N 1
ATOM 692 C CA . ASN A 1 91 ? -5.135 8.045 22.838 1.00 93.62 91 ASN A CA 1
ATOM 693 C C . ASN A 1 91 ? -5.219 6.673 22.150 1.00 93.62 91 ASN A C 1
ATOM 695 O O . ASN A 1 91 ? -6.149 5.900 22.379 1.00 93.62 91 ASN A O 1
ATOM 699 N N . LEU A 1 92 ? -4.227 6.367 21.308 1.00 91.88 92 LEU A N 1
ATOM 700 C CA . LEU A 1 92 ? -4.204 5.133 20.521 1.00 91.88 92 LEU A CA 1
ATOM 701 C C . LEU A 1 92 ? -4.180 3.870 21.392 1.00 91.88 92 LEU A C 1
ATOM 703 O O . LEU A 1 92 ? -4.887 2.914 21.086 1.00 91.88 92 LEU A O 1
ATOM 707 N N . LEU A 1 93 ? -3.404 3.869 22.480 1.00 91.75 93 LEU A N 1
ATOM 708 C CA . LEU A 1 93 ? -3.306 2.708 23.364 1.00 91.75 93 LEU A CA 1
ATOM 709 C C . LEU A 1 93 ? -4.676 2.361 23.952 1.00 91.75 93 LEU A C 1
ATOM 711 O O . LEU A 1 93 ? -5.085 1.207 23.893 1.00 91.75 93 LEU A O 1
ATOM 715 N N . GLU A 1 94 ? -5.402 3.365 24.448 1.00 93.19 94 GLU A N 1
ATOM 716 C CA . GLU A 1 94 ? -6.758 3.198 24.973 1.00 93.19 94 GLU A CA 1
ATOM 717 C C . GLU A 1 94 ? -7.692 2.583 23.926 1.00 93.19 94 GLU A C 1
ATOM 719 O O . GLU A 1 94 ? -8.408 1.630 24.227 1.00 93.19 94 GLU A O 1
ATOM 724 N N . VAL A 1 95 ? -7.655 3.080 22.685 1.00 94.00 95 VAL A N 1
ATOM 725 C CA . VAL A 1 95 ? -8.473 2.549 21.586 1.00 94.00 95 VAL A CA 1
ATOM 726 C C . VAL A 1 95 ? -8.139 1.083 21.301 1.00 94.00 95 VAL A C 1
ATOM 728 O O . VAL A 1 95 ? -9.049 0.270 21.127 1.00 94.00 95 VAL A O 1
ATOM 731 N N . LEU A 1 96 ? -6.854 0.724 21.283 1.00 91.56 96 LEU A N 1
ATOM 732 C CA . LEU A 1 96 ? -6.408 -0.640 21.007 1.00 91.56 96 LEU A CA 1
ATOM 733 C C . LEU A 1 96 ? -6.879 -1.621 22.087 1.00 91.56 96 LEU A C 1
ATOM 735 O O . LEU A 1 96 ? -7.468 -2.648 21.745 1.00 91.56 96 LEU A O 1
ATOM 739 N N . VAL A 1 97 ? -6.735 -1.274 23.372 1.00 91.25 97 VAL A N 1
ATOM 740 C CA . VAL A 1 97 ? -7.118 -2.157 24.494 1.00 91.25 97 VAL A CA 1
ATOM 741 C C . VAL A 1 97 ? -8.612 -2.132 24.838 1.00 91.25 97 VAL A C 1
ATOM 743 O O . VAL A 1 97 ? -9.078 -2.957 25.624 1.00 91.25 97 VAL A O 1
ATOM 746 N N . LYS A 1 98 ? -9.384 -1.199 24.270 1.00 92.69 98 LYS A N 1
ATOM 747 C CA . LYS A 1 98 ? -10.823 -1.073 24.532 1.00 92.69 98 LYS A CA 1
ATOM 748 C C . LYS A 1 98 ? -11.577 -2.349 24.126 1.00 92.69 98 LYS A C 1
ATOM 750 O O . LYS A 1 98 ? -11.406 -2.807 22.988 1.00 92.69 98 LYS A O 1
ATOM 755 N N . PRO A 1 99 ? -12.450 -2.904 24.989 1.00 92.88 99 PRO A N 1
ATOM 756 C CA . PRO A 1 99 ? -13.256 -4.065 24.629 1.00 92.88 99 PRO A CA 1
ATOM 757 C C . PRO A 1 99 ? -14.170 -3.748 23.441 1.00 92.88 99 PRO A C 1
ATOM 759 O O . PRO A 1 99 ? -14.596 -2.608 23.253 1.00 92.88 99 PRO A O 1
ATOM 762 N N . ILE A 1 100 ? -14.442 -4.761 22.623 1.00 94.56 100 ILE A N 1
ATOM 763 C CA . ILE A 1 100 ? -15.314 -4.644 21.452 1.00 94.56 100 ILE A CA 1
ATOM 764 C C . ILE A 1 100 ? -16.766 -4.765 21.911 1.00 94.56 100 ILE A C 1
ATOM 766 O O . ILE A 1 100 ? -17.113 -5.736 22.586 1.00 94.56 100 ILE A O 1
ATOM 770 N N . THR A 1 101 ? -17.610 -3.800 21.542 1.00 94.19 101 THR A N 1
ATOM 771 C CA . THR A 1 101 ? -19.057 -3.875 21.779 1.00 94.19 101 THR A CA 1
ATOM 772 C C . THR A 1 101 ? -19.808 -4.256 20.498 1.00 94.19 101 THR A C 1
ATOM 774 O O . THR A 1 101 ? -19.293 -4.056 19.394 1.00 94.19 101 THR A O 1
ATOM 777 N N . PRO A 1 102 ? -21.047 -4.776 20.593 1.00 93.19 102 PRO A N 1
ATOM 778 C CA . PRO A 1 102 ? -21.855 -5.081 19.413 1.00 93.19 102 PRO A CA 1
ATOM 779 C C . PRO A 1 102 ? -22.072 -3.869 18.495 1.00 93.19 102 PRO A C 1
ATOM 781 O O . PRO A 1 102 ? -22.186 -4.019 17.280 1.00 93.19 102 PRO A O 1
ATOM 784 N N . GLU A 1 103 ? -22.125 -2.655 19.041 1.00 93.81 103 GLU A N 1
ATOM 785 C CA . GLU A 1 103 ? -22.254 -1.415 18.270 1.00 93.81 103 GLU A CA 1
ATOM 786 C C . GLU A 1 103 ? -21.015 -1.143 17.409 1.00 93.81 103 GLU A C 1
ATOM 788 O O . GLU A 1 103 ? -21.145 -0.602 16.310 1.00 93.81 103 GLU A O 1
ATOM 793 N N . ASP A 1 104 ? -19.827 -1.528 17.880 1.00 94.62 104 ASP A N 1
ATOM 794 C CA . ASP A 1 104 ? -18.583 -1.398 17.121 1.00 94.62 104 ASP A CA 1
ATOM 795 C C . ASP A 1 104 ? -18.592 -2.322 15.897 1.00 94.62 104 ASP A C 1
ATOM 797 O O . ASP A 1 104 ? -18.254 -1.885 14.799 1.00 94.62 104 ASP A O 1
ATOM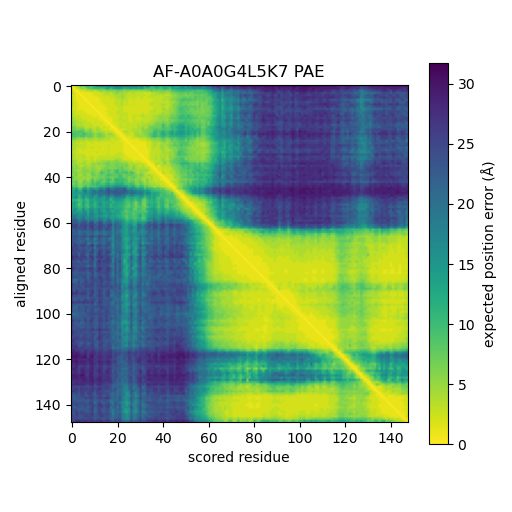 801 N N . ASP A 1 105 ? -19.092 -3.554 16.035 1.00 92.50 105 ASP A N 1
ATOM 802 C CA . ASP A 1 105 ? -19.273 -4.470 14.900 1.00 92.50 105 ASP A CA 1
ATOM 803 C C . ASP A 1 105 ? -20.262 -3.920 13.860 1.00 92.50 105 ASP A C 1
ATOM 805 O O . ASP A 1 105 ? -20.074 -4.089 12.650 1.00 92.50 105 ASP A O 1
ATOM 809 N N . HIS A 1 106 ? -21.321 -3.237 14.304 1.00 94.31 106 HIS A N 1
ATOM 810 C CA . HIS A 1 106 ? -22.251 -2.567 13.393 1.00 94.31 106 HIS A CA 1
ATOM 811 C C . HIS A 1 106 ? -21.575 -1.403 12.663 1.00 94.31 106 HIS A C 1
ATOM 813 O O . HIS A 1 106 ? -21.708 -1.294 11.441 1.00 94.31 106 HIS A O 1
ATOM 819 N N . ARG A 1 107 ? -20.810 -0.567 13.379 1.00 94.25 107 ARG A N 1
ATOM 820 C CA . ARG A 1 107 ? -20.029 0.523 12.775 1.00 94.25 107 ARG A CA 1
ATOM 821 C C . ARG A 1 107 ? -18.993 -0.010 11.790 1.00 94.25 107 ARG A C 1
ATOM 823 O O . ARG A 1 107 ? -18.870 0.544 10.704 1.00 94.25 107 ARG A O 1
ATOM 830 N N . TRP A 1 108 ? -18.317 -1.112 12.106 1.00 94.69 108 TRP A N 1
ATOM 831 C CA . TRP A 1 108 ? -17.365 -1.755 11.201 1.00 94.69 108 TRP A CA 1
ATOM 832 C C . TRP A 1 108 ? -18.016 -2.168 9.877 1.00 94.69 108 TRP A C 1
ATOM 834 O O . TRP A 1 108 ? -17.532 -1.813 8.803 1.00 94.69 108 TRP A O 1
ATOM 844 N N . LYS A 1 109 ? -19.184 -2.821 9.931 1.00 92.12 109 LYS A N 1
ATOM 845 C CA . LYS A 1 109 ? -19.955 -3.174 8.726 1.00 92.12 109 LYS A CA 1
ATOM 846 C C . LYS A 1 109 ? -20.386 -1.948 7.919 1.00 92.12 109 LYS A C 1
ATOM 848 O O . LYS A 1 109 ? -20.482 -2.035 6.695 1.00 92.12 109 LYS A O 1
ATOM 853 N N . MET A 1 110 ? -20.679 -0.827 8.580 1.00 91.69 110 MET A N 1
ATOM 854 C CA . MET A 1 110 ? -20.983 0.433 7.898 1.00 91.69 110 MET A CA 1
ATOM 855 C C . MET A 1 110 ? -19.749 1.010 7.204 1.00 91.69 110 MET A C 1
ATOM 857 O O . MET A 1 110 ? -19.859 1.377 6.042 1.00 91.69 110 MET A O 1
ATOM 861 N N . VAL A 1 111 ? -18.591 1.025 7.873 1.00 90.81 111 VAL A N 1
ATOM 862 C CA . VAL A 1 111 ? -17.314 1.482 7.297 1.00 90.81 111 VAL A CA 1
ATOM 863 C C . VAL A 1 111 ? -16.949 0.658 6.062 1.00 90.81 111 VAL A C 1
ATOM 865 O O . VAL A 1 111 ? -16.660 1.229 5.017 1.00 90.81 111 VAL A O 1
ATOM 868 N N . LEU A 1 112 ? -17.044 -0.674 6.139 1.00 88.75 112 LEU A N 1
ATOM 869 C CA . LEU A 1 112 ? -16.804 -1.547 4.985 1.00 88.75 112 LEU A CA 1
ATOM 870 C C . LEU A 1 112 ? -17.789 -1.284 3.840 1.00 88.75 112 LEU A C 1
ATOM 872 O O . LEU A 1 112 ? -17.417 -1.298 2.672 1.00 88.75 112 LEU A O 1
ATOM 876 N N . ARG A 1 113 ? -19.063 -1.042 4.150 1.00 87.44 113 ARG A N 1
ATOM 877 C CA . ARG A 1 113 ? -20.051 -0.729 3.116 1.00 87.44 113 ARG A CA 1
ATOM 878 C C . ARG A 1 113 ? -19.752 0.607 2.444 1.00 87.44 113 ARG A C 1
ATOM 880 O O . ARG A 1 113 ? -19.841 0.685 1.227 1.00 87.44 113 ARG A O 1
ATOM 887 N N . ASP A 1 114 ? -19.426 1.633 3.216 1.00 86.31 114 ASP A N 1
ATOM 888 C CA . ASP A 1 114 ? -19.150 2.972 2.696 1.00 86.31 114 ASP A CA 1
ATOM 889 C C . ASP A 1 114 ? -17.917 2.957 1.781 1.00 86.31 114 ASP A C 1
ATOM 891 O O . ASP A 1 114 ? -18.001 3.330 0.613 1.00 86.31 114 ASP A O 1
ATOM 895 N N . ASP A 1 115 ? -16.817 2.372 2.260 1.00 83.56 115 ASP A N 1
ATOM 896 C CA . ASP A 1 115 ? -15.540 2.353 1.545 1.00 83.56 115 ASP A CA 1
ATOM 897 C C . ASP A 1 115 ? -15.557 1.462 0.282 1.00 83.56 115 ASP A C 1
ATOM 899 O O . ASP A 1 115 ? -14.842 1.752 -0.682 1.00 83.56 115 ASP A O 1
ATOM 903 N N . PHE A 1 116 ? -16.374 0.398 0.251 1.00 79.38 116 PHE A N 1
ATOM 904 C CA . PHE A 1 116 ? -16.345 -0.625 -0.812 1.00 79.38 116 PHE A CA 1
ATOM 905 C C . PHE A 1 116 ? -17.657 -0.780 -1.614 1.00 79.38 116 PHE A C 1
ATOM 907 O O . PHE A 1 116 ? -17.759 -1.669 -2.459 1.00 79.38 116 PHE A O 1
ATOM 914 N N . SER A 1 117 ? -18.677 0.063 -1.403 1.00 72.62 117 SER A N 1
ATOM 915 C CA . SER A 1 117 ? -19.961 -0.028 -2.138 1.00 72.62 117 SER A CA 1
ATOM 916 C C . SER A 1 117 ? -19.892 0.402 -3.609 1.00 72.62 117 SER A C 1
ATOM 918 O O . SER A 1 117 ? -20.730 -0.018 -4.411 1.00 72.62 117 SER A O 1
ATOM 920 N N . SER A 1 118 ? -18.914 1.226 -3.988 1.00 69.06 118 SER A N 1
ATOM 921 C CA . SER A 1 118 ? -18.749 1.696 -5.366 1.00 69.06 118 SER A CA 1
ATOM 922 C C . SER A 1 118 ? -17.878 0.730 -6.179 1.00 69.06 118 SER A C 1
ATOM 924 O O . SER A 1 118 ? -16.767 0.380 -5.778 1.00 69.06 118 SER A O 1
ATOM 926 N N . LYS A 1 119 ? -18.370 0.293 -7.348 1.00 50.84 119 LYS A N 1
ATOM 927 C CA . LYS A 1 119 ? -17.619 -0.568 -8.279 1.00 50.84 119 LYS A CA 1
ATOM 928 C C . LYS A 1 119 ? -16.377 0.179 -8.774 1.00 50.84 119 LYS A C 1
ATOM 930 O O . LYS A 1 119 ? -16.489 1.076 -9.602 1.00 50.84 119 LYS A O 1
ATOM 935 N N . GLY A 1 120 ? -15.206 -0.212 -8.274 1.00 55.16 120 GLY A N 1
ATOM 936 C CA . GLY A 1 120 ? -13.924 0.437 -8.571 1.00 55.16 120 GLY A CA 1
ATOM 937 C C . GLY A 1 120 ? -13.381 1.308 -7.437 1.00 55.16 120 GLY A C 1
ATOM 938 O O . GLY A 1 120 ? -12.266 1.811 -7.554 1.00 55.16 120 GLY A O 1
ATOM 939 N N . SER A 1 121 ? -14.117 1.448 -6.328 1.00 55.56 121 SER A N 1
ATOM 940 C CA . SER A 1 121 ? -13.576 2.023 -5.099 1.00 55.56 121 SER A CA 1
ATOM 941 C C . SER A 1 121 ? -12.605 1.029 -4.482 1.00 55.56 121 SER A C 1
ATOM 943 O O . SER A 1 121 ? -12.984 0.046 -3.846 1.00 55.56 121 SER A O 1
ATOM 945 N N . ARG A 1 122 ? -11.321 1.285 -4.712 1.00 61.72 122 ARG A N 1
ATOM 946 C CA . ARG A 1 122 ? -10.293 0.915 -3.753 1.00 61.72 122 ARG A CA 1
ATOM 947 C C . ARG A 1 122 ? -10.682 1.623 -2.455 1.00 61.72 122 ARG A C 1
ATOM 949 O O . ARG A 1 122 ? -10.792 2.847 -2.474 1.00 61.72 122 ARG A O 1
ATOM 956 N N . GLY A 1 123 ? -10.974 0.874 -1.384 1.00 62.94 123 GLY A N 1
ATOM 957 C CA . GLY A 1 123 ? -11.307 1.454 -0.079 1.00 62.94 123 GLY A CA 1
ATOM 958 C C . GLY A 1 123 ? -10.295 2.538 0.292 1.00 62.94 123 GLY A C 1
ATOM 959 O O . GLY A 1 123 ? -9.187 2.533 -0.246 1.00 62.94 123 GLY A O 1
ATOM 960 N N . ALA A 1 124 ? -10.640 3.458 1.198 1.00 63.09 124 ALA A N 1
ATOM 961 C CA . ALA A 1 124 ? -9.857 4.681 1.454 1.00 63.09 124 ALA A CA 1
ATOM 962 C C . ALA A 1 124 ? -8.359 4.433 1.721 1.00 63.09 124 ALA A C 1
ATOM 964 O O . ALA A 1 124 ? -7.532 5.337 1.607 1.00 63.09 124 ALA A O 1
ATOM 965 N N . TYR A 1 125 ? -8.016 3.187 2.048 1.00 68.31 125 TYR A N 1
ATOM 966 C CA . TYR A 1 125 ? -6.665 2.733 2.250 1.00 68.31 125 TYR A CA 1
ATOM 967 C C . TYR A 1 125 ? -6.267 1.474 1.448 1.00 68.31 125 TYR A C 1
ATOM 969 O O . TYR A 1 125 ? -5.278 0.870 1.804 1.00 68.31 125 TYR A O 1
ATOM 977 N N . SER A 1 126 ? -6.963 0.990 0.413 1.00 58.25 126 SER A N 1
ATOM 978 C CA . SER A 1 126 ? -6.560 -0.263 -0.264 1.00 58.25 126 SER A CA 1
ATOM 979 C C . SER A 1 126 ? -5.496 -0.038 -1.349 1.00 58.25 126 SER A C 1
ATOM 981 O O . SER A 1 126 ? -5.810 0.386 -2.465 1.00 58.25 126 SER A O 1
ATOM 983 N N . ASP A 1 127 ? -4.248 -0.374 -1.031 1.00 58.31 127 ASP A N 1
ATOM 984 C CA . ASP A 1 127 ? -3.150 -0.444 -2.003 1.00 58.31 127 ASP A CA 1
ATOM 985 C C . ASP A 1 127 ? -2.935 -1.880 -2.519 1.00 58.31 127 ASP A C 1
ATOM 987 O O . ASP A 1 127 ? -3.429 -2.830 -1.914 1.00 58.31 127 ASP A O 1
ATOM 991 N N . ALA A 1 128 ? -2.230 -2.049 -3.643 1.00 53.44 128 ALA A N 1
ATOM 992 C CA . ALA A 1 128 ? -2.123 -3.318 -4.384 1.00 53.44 128 ALA A CA 1
ATOM 993 C C . ALA A 1 128 ? -1.528 -4.508 -3.601 1.00 53.44 128 ALA A C 1
ATOM 995 O O . ALA A 1 128 ? -1.726 -5.648 -4.010 1.00 53.44 128 ALA A O 1
ATOM 996 N N . ASN A 1 129 ? -0.856 -4.253 -2.477 1.00 53.72 129 ASN A N 1
ATOM 997 C CA . ASN A 1 129 ? -0.081 -5.248 -1.732 1.00 53.72 129 ASN A CA 1
ATOM 998 C C . ASN A 1 129 ? -0.686 -5.651 -0.374 1.00 53.72 129 ASN A C 1
ATOM 1000 O O . ASN A 1 129 ? 0.057 -6.073 0.505 1.00 53.72 129 ASN A O 1
ATOM 1004 N N . MET A 1 130 ? -2.000 -5.491 -0.151 1.00 61.75 130 MET A N 1
ATOM 1005 C CA . MET A 1 130 ? -2.570 -5.679 1.193 1.00 61.75 130 MET A CA 1
ATOM 1006 C C . MET A 1 130 ? -3.567 -6.830 1.363 1.00 61.75 130 MET A C 1
ATOM 1008 O O . MET A 1 130 ? -4.381 -7.113 0.486 1.00 61.75 130 MET A O 1
ATOM 1012 N N . ILE A 1 131 ? -3.539 -7.402 2.574 1.00 66.00 131 ILE A N 1
ATOM 1013 C CA . ILE A 1 131 ? -4.605 -8.178 3.211 1.00 66.00 131 ILE A CA 1
ATOM 1014 C C . ILE A 1 131 ? -5.983 -7.546 2.991 1.00 66.00 131 ILE A C 1
ATOM 1016 O O . ILE A 1 131 ? -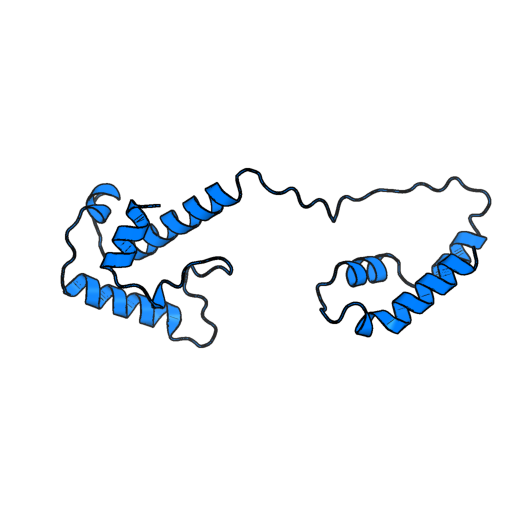6.220 -6.351 3.194 1.00 66.00 131 ILE A O 1
ATOM 1020 N N . ASP A 1 132 ? -6.912 -8.402 2.585 1.00 74.38 132 ASP A N 1
ATOM 1021 C CA . ASP A 1 132 ? -8.290 -8.045 2.299 1.00 74.38 132 ASP A CA 1
ATOM 1022 C C . ASP A 1 132 ? -9.092 -7.851 3.597 1.00 74.38 132 ASP A C 1
ATOM 1024 O O . ASP A 1 132 ? -9.740 -8.769 4.106 1.00 74.38 132 ASP A O 1
ATOM 1028 N N . VAL A 1 133 ? -9.071 -6.620 4.119 1.00 79.62 133 VAL A N 1
ATOM 1029 C CA . VAL A 1 133 ? -9.843 -6.209 5.307 1.00 79.62 133 VAL A CA 1
ATOM 1030 C C . VAL A 1 133 ? -11.347 -6.439 5.161 1.00 79.62 133 VAL A C 1
ATOM 1032 O O . VAL A 1 133 ? -12.040 -6.539 6.170 1.00 79.62 133 VAL A O 1
ATOM 1035 N N . THR A 1 134 ? -11.877 -6.568 3.937 1.00 78.88 134 THR A N 1
ATOM 1036 C CA . THR A 1 134 ? -13.310 -6.834 3.726 1.00 78.88 134 THR A CA 1
ATOM 1037 C C . THR A 1 134 ? -13.728 -8.221 4.209 1.00 78.88 134 THR A C 1
ATOM 1039 O O . THR A 1 134 ? -14.908 -8.461 4.469 1.00 78.88 134 THR A O 1
ATOM 1042 N N . ARG A 1 135 ? -12.760 -9.130 4.367 1.00 83.38 135 ARG A N 1
ATOM 1043 C CA . ARG A 1 135 ? -12.965 -10.500 4.845 1.00 83.38 135 ARG A CA 1
ATOM 1044 C C . ARG A 1 135 ? -12.749 -10.658 6.347 1.00 83.38 135 ARG A C 1
ATOM 1046 O O . ARG A 1 135 ? -12.953 -11.754 6.857 1.00 83.38 135 ARG A O 1
ATOM 1053 N N . MET A 1 136 ? -12.354 -9.592 7.041 1.00 87.44 136 MET A N 1
ATOM 1054 C CA . MET A 1 136 ? -12.007 -9.625 8.459 1.00 87.44 136 MET A CA 1
ATOM 1055 C C . MET A 1 136 ? -13.148 -9.105 9.338 1.00 87.44 136 MET A C 1
ATOM 1057 O O . MET A 1 136 ? -13.810 -8.102 9.049 1.00 87.44 136 MET A O 1
ATOM 1061 N N . THR A 1 137 ? -13.350 -9.765 10.471 1.00 92.19 137 THR A N 1
ATOM 1062 C CA . THR A 1 137 ? -14.140 -9.234 11.584 1.00 92.19 137 THR A CA 1
ATOM 1063 C C . THR A 1 137 ? -13.399 -8.087 12.271 1.00 92.19 137 THR A C 1
ATOM 1065 O O . THR A 1 137 ? -12.175 -7.971 12.183 1.00 92.19 137 THR A O 1
ATOM 1068 N N . TYR A 1 138 ? -14.121 -7.242 13.014 1.00 94.06 138 TYR A N 1
ATOM 1069 C CA . TYR A 1 138 ? -13.485 -6.159 13.768 1.00 94.06 138 TYR A CA 1
ATOM 1070 C C . TYR A 1 138 ? -12.512 -6.691 14.835 1.00 94.06 138 TYR A C 1
ATOM 1072 O O . TYR A 1 138 ? -11.471 -6.093 15.103 1.00 94.06 138 TYR A O 1
ATOM 1080 N N . HIS A 1 139 ? -12.812 -7.863 15.401 1.00 93.31 139 HIS A N 1
ATOM 1081 C CA . HIS A 1 139 ? -11.916 -8.563 16.314 1.00 93.31 139 HIS A CA 1
ATOM 1082 C C . HIS A 1 139 ? -10.616 -9.008 15.633 1.00 93.31 139 HIS A C 1
ATOM 1084 O O . HIS A 1 139 ? -9.537 -8.806 16.185 1.00 93.31 139 HIS A O 1
ATOM 1090 N N . GLU A 1 140 ? -10.696 -9.611 14.446 1.00 92.25 140 GLU A N 1
ATOM 1091 C CA . GLU A 1 140 ? -9.506 -9.996 13.675 1.00 92.25 140 GLU A CA 1
ATOM 1092 C C . GLU A 1 140 ? -8.681 -8.773 13.283 1.00 92.25 140 GLU A C 1
ATOM 1094 O O . GLU A 1 140 ? -7.470 -8.794 13.456 1.00 92.25 140 GLU A O 1
ATOM 1099 N N . LEU A 1 141 ? -9.327 -7.678 12.871 1.00 92.75 141 LEU A N 1
ATOM 1100 C CA . LEU A 1 141 ? -8.648 -6.416 12.574 1.00 92.75 141 LEU A CA 1
ATOM 1101 C C . LEU 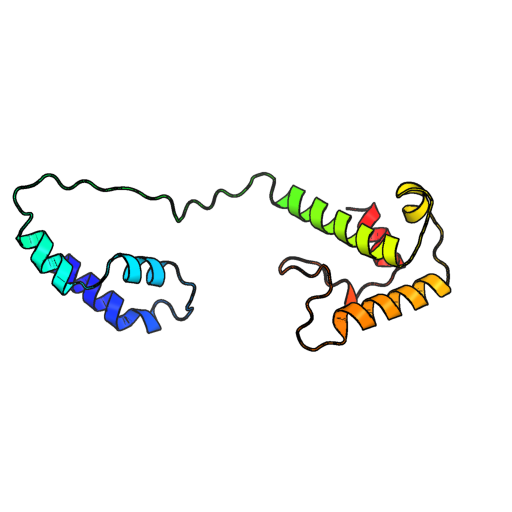A 1 141 ? -7.847 -5.899 13.781 1.00 92.75 141 LEU A C 1
ATOM 1103 O O . LEU A 1 141 ? -6.688 -5.511 13.638 1.00 92.75 141 LEU A O 1
ATOM 1107 N N . LYS A 1 142 ? -8.448 -5.914 14.979 1.00 93.44 142 LYS A N 1
ATOM 1108 C CA . LYS A 1 142 ? -7.758 -5.537 16.221 1.00 93.44 142 LYS A CA 1
ATOM 1109 C C . LYS A 1 142 ? -6.608 -6.471 16.571 1.00 93.44 142 LYS A C 1
ATOM 1111 O O . LYS A 1 142 ? -5.577 -5.996 17.033 1.00 93.44 142 LYS A O 1
ATOM 1116 N N . ARG A 1 143 ? -6.794 -7.777 16.376 1.00 92.06 143 ARG A N 1
ATOM 1117 C CA . ARG A 1 143 ? -5.754 -8.777 16.621 1.00 92.06 143 ARG A CA 1
ATOM 1118 C C . ARG A 1 143 ? -4.558 -8.546 15.697 1.00 92.06 143 ARG A C 1
ATOM 1120 O O . ARG A 1 143 ? -3.452 -8.394 16.194 1.00 92.06 143 ARG A O 1
ATOM 1127 N N . THR A 1 144 ? -4.788 -8.423 14.391 1.00 90.56 144 THR A N 1
ATOM 1128 C CA . THR A 1 144 ? -3.734 -8.167 13.398 1.00 90.56 144 THR A CA 1
ATOM 1129 C C . THR A 1 144 ? -2.967 -6.882 13.703 1.00 90.56 144 THR A C 1
ATOM 1131 O O . THR A 1 144 ? -1.745 -6.877 13.664 1.00 90.56 144 THR A O 1
ATOM 1134 N N . ALA A 1 145 ? -3.654 -5.810 14.114 1.00 90.44 145 ALA A N 1
ATOM 1135 C CA . ALA A 1 145 ? -2.992 -4.560 14.497 1.00 90.44 145 ALA A CA 1
ATOM 1136 C C . ALA A 1 145 ? -2.060 -4.674 15.722 1.00 90.44 145 ALA A C 1
ATOM 1138 O O . ALA A 1 145 ? -1.224 -3.796 15.913 1.00 90.44 145 ALA A O 1
ATOM 1139 N N . LEU A 1 146 ? -2.256 -5.680 16.581 1.00 89.94 146 LEU A N 1
ATOM 1140 C CA . LEU A 1 146 ? -1.481 -5.895 17.808 1.00 89.94 146 LEU A CA 1
ATOM 1141 C C . LEU A 1 146 ? -0.399 -6.974 17.663 1.00 89.94 146 LEU A C 1
ATOM 1143 O O . LEU A 1 146 ? 0.527 -6.996 18.470 1.00 89.94 146 LEU A O 1
ATOM 1147 N N . GLU A 1 147 ? -0.555 -7.889 16.705 1.00 87.31 147 GLU A N 1
ATOM 1148 C CA . GLU A 1 147 ? 0.356 -9.019 16.472 1.00 87.31 147 GLU A CA 1
ATOM 1149 C C . GLU A 1 147 ? 1.426 -8.730 15.407 1.00 87.31 147 GLU A C 1
ATOM 1151 O O . GLU A 1 147 ? 2.478 -9.367 15.449 1.00 87.31 147 GLU A O 1
ATOM 1156 N N . ASN A 1 148 ? 1.167 -7.784 14.495 1.00 78.12 148 ASN A N 1
ATOM 1157 C CA . ASN A 1 148 ? 2.146 -7.259 13.533 1.00 78.12 148 ASN A CA 1
ATOM 1158 C C . ASN A 1 148 ? 3.199 -6.378 14.219 1.00 78.12 148 ASN A C 1
ATOM 1160 O O . ASN A 1 148 ? 4.402 -6.583 13.952 1.00 78.12 148 ASN A O 1
#

Secondary structure (DSSP, 8-state):
-HHHHHHHHHHHHHHHHH--STT-HHHHHHHHH--HHHHHHHHHHTTTS--------S------TTHHHHHHHHHHHHHHHHHHHH---SSHHHHHHSPPPHHHHHHHHHHHHHHHSSTT---TT--TT---GGG--HHHHHHHHHH-